Protein AF-A0A7U3WJP9-F1 (afdb_monomer)

InterPro domains:
  IPR000217 Tubulin [PTHR11588] (1-131)
  IPR002453 Beta tubulin [PR01163] (6-22)
  IPR002453 Beta tubulin [PR01163] (52-70)
  IPR002453 Beta tubulin [PR01163] (70-84)
  IPR002453 Beta tubulin [PR01163] (88-111)
  IPR002453 Beta tubulin [PR01163] (118-129)
  IPR008280 Tubulin/FtsZ, C-terminal [SSF55307] (1-131)
  IPR018316 Tubulin/FtsZ, 2-layer sandwich domain [PF03953] (2-122)
  IPR018316 Tubulin/FtsZ, 2-layer sandwich domain [SM00865] (1-124)
  IPR037103 Tubulin/FtsZ-like, C-terminal domain [G3DSA:3.30.1330.20] (1-114)

Mean predicted aligned error: 4.33 Å

Foldseek 3Di:
DVVLPDKWKFKPDDDDPPCLVPDDDDLLNQLVRRQDQVRIPDPFRLVVWAFAAKEKEKEADDDPVSNVVNNVVVCVVPVVRYDPVDPPRYHYHYYHHDDPPDRMMMMMITRIPRCVVVVVVVVVVCVVVVD

Radius of gyration: 16.41 Å; Cα contacts (8 Å, |Δi|>4): 199; chains: 1; bounding box: 39×37×46 Å

pLDDT: mean 91.63, std 6.45, range [66.81, 97.56]

Organism: NCBI:txid929235

Sequence (131 aa):
FPRLHFFMVGFAPLTSRGAHSFRAVSVPELTQQMFDPKNMMAASDFRNGRYLTCSAIFRGKVAMKEVEDQMRNVQNKNSSYFVEWIPNNVQTALCSIPPRGLKMSSTFVGNSTAIQELFKRIGEQFTAMFR

Nearest PDB structures (foldseek):
  6h9b-assembly1_B  TM=9.590E-01  e=1.613E-22  Ovis aries
  4drx-assembly1_B  TM=9.538E-01  e=1.243E-22  Ovis aries
  8snb-assembly1_AJ  TM=9.559E-01  e=2.093E-22  Strongylocentrotus purpuratus
  7pjf-assembly1_B  TM=9.612E-01  e=5.210E-22  Homo sapiens
  5w3h-assembly1_B  TM=9.555E-01  e=4.882E-22  Saccharomyces cerevisiae S288C

Solvent-accessible surface area (backbone atoms only — not comparable to full-atom values): 7516 Å² total; per-residue (Å²): 121,87,88,76,76,68,67,43,40,22,45,13,80,83,69,56,94,86,48,59,89,78,54,86,84,49,71,64,57,32,55,52,41,50,73,32,63,86,33,39,77,41,90,42,52,56,86,81,28,35,34,59,37,35,37,40,40,38,26,14,90,71,60,68,67,61,50,52,54,48,53,51,50,50,47,67,77,44,46,86,42,40,47,80,90,44,74,84,38,64,46,79,46,83,37,74,70,41,62,90,97,44,72,55,39,35,39,35,43,31,34,39,62,18,57,52,53,50,52,48,56,51,50,52,55,49,55,65,71,74,104

Secondary structure (DSSP, 8-state):
-TT----EEEEE----TTTTTT----HHHHHHHHT-GGGBSSSS-GGGS-EEEEEEEEEES--HHHHHHHHHHHHHHTGGGB-TTSTT-EEEEEESSPPTT-SEEEEEEEEEGGGHHHHHHHHHHHHHHH-

Structure (mmCIF, N/CA/C/O backbone):
data_AF-A0A7U3WJP9-F1
#
_entry.id   AF-A0A7U3WJP9-F1
#
loop_
_atom_site.group_PDB
_atom_site.id
_atom_site.type_symbol
_atom_site.label_atom_id
_atom_site.label_alt_id
_atom_site.label_comp_id
_atom_site.label_asym_id
_atom_site.label_entity_id
_atom_site.label_seq_id
_atom_site.pdbx_PDB_ins_code
_atom_site.Cartn_x
_atom_site.Cartn_y
_atom_site.Cartn_z
_atom_site.occupancy
_atom_site.B_iso_or_equiv
_atom_site.auth_seq_id
_atom_site.auth_comp_id
_atom_site.auth_asym_id
_atom_site.auth_atom_id
_atom_site.pdbx_PDB_model_num
ATOM 1 N N . PHE A 1 1 ? -1.447 8.464 -17.921 1.00 88.25 1 PHE A N 1
ATOM 2 C CA . PHE A 1 1 ? -0.456 7.482 -18.415 1.00 88.25 1 PHE A CA 1
ATOM 3 C C . PHE A 1 1 ? -1.128 6.127 -18.647 1.00 88.25 1 PHE A C 1
ATOM 5 O O . PHE A 1 1 ? -1.422 5.458 -17.667 1.00 88.25 1 PHE A O 1
ATOM 12 N N . PRO A 1 2 ? -1.401 5.704 -19.896 1.00 94.62 2 PRO A N 1
ATOM 13 C CA . PRO A 1 2 ? -2.168 4.475 -20.162 1.00 94.62 2 PRO A CA 1
ATOM 14 C C . PRO A 1 2 ? -1.381 3.172 -19.926 1.00 94.62 2 PRO A C 1
ATOM 16 O O . PRO A 1 2 ? -1.962 2.151 -19.579 1.00 94.62 2 PRO A O 1
ATOM 19 N N . ARG A 1 3 ? -0.050 3.185 -20.074 1.00 96.31 3 ARG A N 1
ATOM 20 C CA . ARG A 1 3 ? 0.798 1.982 -19.926 1.00 96.31 3 ARG A CA 1
ATOM 21 C C . ARG A 1 3 ? 1.138 1.621 -18.472 1.00 96.31 3 ARG A C 1
ATOM 23 O O . ARG A 1 3 ? 1.604 0.517 -18.223 1.00 96.31 3 ARG A O 1
ATOM 30 N N . LEU A 1 4 ? 0.928 2.538 -17.525 1.00 95.62 4 LEU A N 1
ATOM 31 C CA 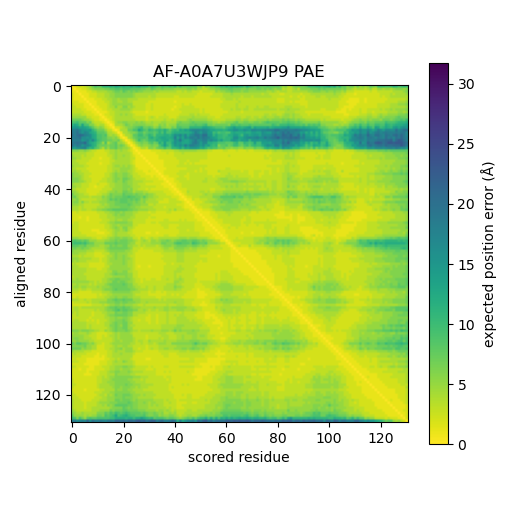. LEU A 1 4 ? 1.288 2.377 -16.110 1.00 95.62 4 LEU A CA 1
ATOM 32 C C . LEU A 1 4 ? 0.067 1.940 -15.286 1.00 95.62 4 LEU A C 1
ATOM 34 O O . LEU A 1 4 ? -0.413 2.688 -14.436 1.00 95.62 4 LEU A O 1
ATOM 38 N N . HIS A 1 5 ? -0.458 0.751 -15.583 1.00 95.62 5 HIS A N 1
ATOM 39 C CA . HIS A 1 5 ? -1.689 0.203 -14.989 1.00 95.62 5 HIS A CA 1
ATOM 40 C C . HIS A 1 5 ? -1.457 -1.102 -14.204 1.00 95.62 5 HIS A C 1
ATOM 42 O O . HIS A 1 5 ? -2.391 -1.865 -13.973 1.00 95.62 5 HIS A O 1
ATOM 48 N N . PHE A 1 6 ? -0.213 -1.372 -13.800 1.00 95.94 6 PHE A N 1
ATOM 49 C CA . PHE A 1 6 ? 0.140 -2.528 -12.976 1.00 95.94 6 PHE A CA 1
ATOM 50 C C . PHE A 1 6 ? 0.200 -2.116 -11.509 1.00 95.94 6 PHE A C 1
ATOM 52 O O . PHE A 1 6 ? 0.938 -1.200 -11.148 1.00 95.94 6 PHE A O 1
ATOM 59 N N . PHE A 1 7 ? -0.576 -2.792 -10.667 1.00 95.69 7 PHE A N 1
ATOM 60 C CA . PHE A 1 7 ? -0.708 -2.439 -9.259 1.00 95.69 7 PHE A CA 1
ATOM 61 C C . PHE A 1 7 ? 0.039 -3.410 -8.351 1.00 95.69 7 PHE A C 1
ATOM 63 O O . PHE A 1 7 ? 0.063 -4.619 -8.576 1.00 95.69 7 PHE A O 1
ATOM 70 N N . MET A 1 8 ? 0.600 -2.864 -7.280 1.00 94.62 8 MET A N 1
ATOM 71 C CA . MET A 1 8 ? 1.056 -3.609 -6.118 1.00 94.62 8 MET A CA 1
ATOM 72 C C . MET A 1 8 ? -0.090 -3.650 -5.114 1.00 94.62 8 MET A C 1
ATOM 74 O O . MET A 1 8 ? -0.554 -2.610 -4.643 1.00 94.62 8 MET A O 1
ATOM 78 N N . VAL A 1 9 ? -0.575 -4.852 -4.820 1.00 95.31 9 VAL A N 1
ATOM 79 C CA . VAL A 1 9 ? -1.690 -5.058 -3.892 1.00 95.31 9 VAL A CA 1
ATOM 80 C C . VAL A 1 9 ? -1.144 -5.514 -2.548 1.00 95.31 9 VAL A C 1
ATOM 82 O O . VAL A 1 9 ? -0.244 -6.347 -2.503 1.00 95.31 9 VAL A O 1
ATOM 85 N N . GLY A 1 10 ? -1.699 -4.990 -1.462 1.00 94.50 10 GLY A N 1
ATOM 86 C CA . GLY A 1 10 ? -1.412 -5.420 -0.097 1.00 94.50 10 GLY A CA 1
ATOM 87 C C . GLY A 1 10 ? -2.694 -5.762 0.653 1.00 94.50 10 GLY A C 1
ATOM 88 O O . GLY A 1 10 ? -3.777 -5.273 0.321 1.00 94.50 10 GLY A O 1
ATOM 89 N N . PHE A 1 11 ? -2.582 -6.601 1.677 1.00 94.50 11 PHE A N 1
ATOM 90 C CA . PHE A 1 11 ? -3.706 -6.952 2.544 1.00 94.50 11 PHE A CA 1
ATOM 91 C C . PHE A 1 11 ? -3.278 -6.931 4.008 1.00 94.50 11 PHE A C 1
ATOM 93 O O . PHE A 1 11 ? -2.194 -7.401 4.346 1.00 94.50 11 PHE A O 1
ATOM 100 N N . ALA A 1 12 ? -4.146 -6.426 4.881 1.00 93.00 12 ALA A N 1
ATOM 101 C CA . ALA A 1 12 ? -3.995 -6.559 6.320 1.00 93.00 12 ALA A CA 1
ATOM 102 C C . ALA A 1 12 ? -5.352 -6.872 6.983 1.00 93.00 12 ALA A C 1
ATOM 104 O O . ALA A 1 12 ? -6.394 -6.393 6.534 1.00 93.00 12 ALA A O 1
ATOM 105 N N . PRO A 1 13 ? -5.377 -7.663 8.065 1.00 92.00 13 PRO A N 1
ATOM 106 C CA . PRO A 1 13 ? -4.227 -8.274 8.721 1.00 92.00 13 PRO A CA 1
ATOM 107 C C . PRO A 1 13 ? -3.796 -9.578 8.029 1.00 92.00 13 PRO A C 1
ATOM 109 O O . PRO A 1 13 ? -4.636 -10.377 7.618 1.00 92.00 13 PRO A O 1
ATOM 112 N N . LEU A 1 14 ? -2.485 -9.827 7.957 1.00 87.62 14 LEU A N 1
ATOM 113 C CA . LEU A 1 14 ? -1.945 -11.147 7.618 1.00 87.62 14 LEU A CA 1
ATOM 114 C C . LEU A 1 14 ? -1.618 -11.888 8.911 1.00 87.62 14 LEU A C 1
ATOM 116 O O . LEU A 1 14 ? -0.698 -11.530 9.649 1.00 87.62 14 LEU A O 1
ATOM 120 N N . THR A 1 15 ? -2.411 -12.908 9.215 1.00 83.75 15 THR A N 1
ATOM 121 C CA . THR A 1 15 ? -2.253 -13.733 10.416 1.00 83.75 15 THR A CA 1
ATOM 122 C C . THR A 1 15 ? -2.318 -15.207 10.049 1.00 83.75 15 THR A C 1
ATOM 124 O O . THR A 1 15 ? -3.053 -15.613 9.150 1.00 83.75 15 THR A O 1
ATOM 127 N N . SER A 1 16 ? -1.539 -16.027 10.755 1.00 82.19 16 SER A N 1
ATOM 128 C CA . SER A 1 16 ? -1.617 -17.479 10.621 1.00 82.19 16 SER A CA 1
ATOM 129 C C . SER A 1 16 ?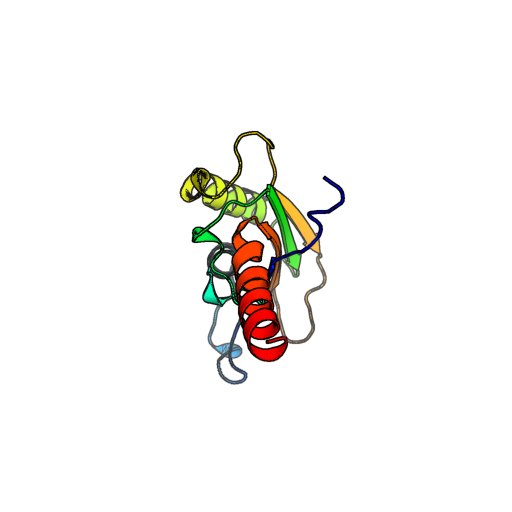 -2.952 -17.996 11.167 1.00 82.19 16 SER A C 1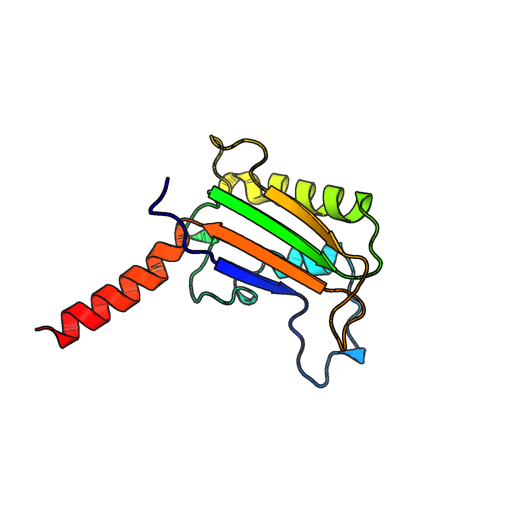
ATOM 131 O O . SER A 1 16 ? -3.583 -17.368 12.021 1.00 82.19 16 SER A O 1
ATOM 133 N N . ARG A 1 17 ? -3.367 -19.185 10.713 1.00 75.94 17 ARG A N 1
ATOM 134 C CA . ARG A 1 17 ? -4.655 -19.798 11.084 1.00 75.94 17 ARG A CA 1
ATOM 135 C C . ARG A 1 17 ? -4.867 -19.929 12.602 1.00 75.94 17 ARG A C 1
ATOM 137 O O . ARG A 1 17 ? -6.001 -19.834 13.048 1.00 75.94 17 ARG A O 1
ATOM 144 N N . GLY A 1 18 ? -3.799 -20.106 13.386 1.00 73.12 18 GLY A N 1
ATOM 145 C CA . GLY A 1 18 ? -3.866 -20.242 14.849 1.00 73.12 18 GLY A CA 1
ATOM 146 C C . GLY A 1 18 ? -3.727 -18.935 15.641 1.00 73.12 18 GLY A C 1
ATOM 147 O O . GLY A 1 18 ? -4.072 -18.902 16.816 1.00 73.12 18 GLY A O 1
ATOM 148 N N . ALA A 1 19 ? -3.244 -17.852 15.022 1.00 76.44 19 ALA A N 1
ATOM 149 C CA . ALA A 1 19 ? -2.967 -16.586 15.713 1.00 76.44 19 ALA A CA 1
ATOM 150 C C . ALA A 1 19 ? -4.125 -15.572 15.640 1.00 76.44 19 ALA A C 1
ATOM 152 O O . ALA A 1 19 ? -4.053 -14.513 16.263 1.00 76.44 19 ALA A O 1
ATOM 153 N N . HIS A 1 20 ? -5.194 -15.882 14.897 1.00 68.31 20 HIS A N 1
ATOM 154 C CA . HIS A 1 20 ? -6.316 -14.965 14.659 1.00 68.31 20 HIS A CA 1
ATOM 155 C C . HIS A 1 20 ? -7.001 -14.470 15.939 1.00 68.31 20 HIS A C 1
ATOM 157 O O . HIS A 1 20 ? -7.408 -13.314 15.994 1.00 68.31 20 HIS A O 1
ATOM 163 N N . SER A 1 21 ? -7.123 -15.321 16.961 1.00 67.12 21 SER A N 1
ATOM 164 C CA . SER A 1 21 ? -7.851 -14.997 18.197 1.00 67.12 21 SER A CA 1
ATOM 165 C C . SER A 1 21 ? -7.065 -14.104 19.160 1.00 67.12 21 SER A C 1
ATOM 167 O O . SER A 1 21 ? -7.662 -13.488 20.036 1.00 67.12 21 SER A O 1
ATOM 169 N N . PHE A 1 22 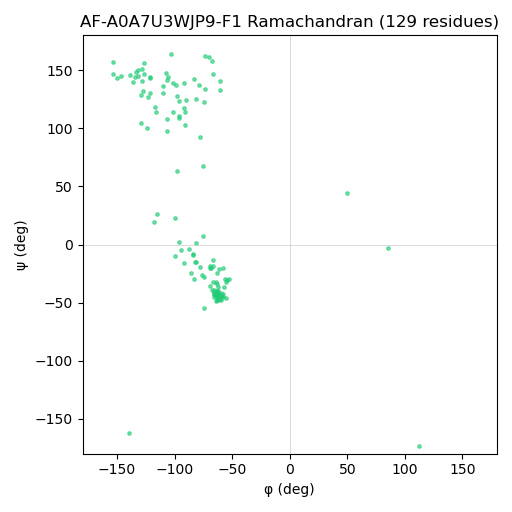? -5.739 -14.037 19.009 1.00 66.81 22 PHE A N 1
ATOM 170 C CA . PHE A 1 22 ? -4.843 -13.369 19.960 1.00 66.81 22 PHE A CA 1
ATOM 171 C C . PHE A 1 22 ? -4.429 -11.963 19.524 1.00 66.81 22 PHE A C 1
ATOM 173 O O . PHE A 1 22 ? -3.821 -11.235 20.306 1.00 66.81 22 PHE A O 1
ATOM 180 N N . ARG A 1 23 ? -4.737 -11.567 18.283 1.00 69.38 23 ARG A N 1
ATOM 181 C CA . ARG A 1 23 ? -4.355 -10.258 17.751 1.00 69.38 23 ARG A CA 1
ATOM 182 C C . ARG A 1 23 ? -5.551 -9.317 17.784 1.00 69.38 23 ARG A C 1
ATOM 184 O O . ARG A 1 23 ? -6.531 -9.525 17.068 1.00 69.38 23 ARG A O 1
ATOM 191 N N . ALA A 1 24 ? -5.459 -8.271 18.601 1.00 68.50 24 ALA A N 1
ATOM 192 C CA . ALA A 1 24 ? -6.308 -7.105 18.413 1.00 68.50 24 ALA A CA 1
ATOM 193 C C . ALA A 1 24 ? -6.010 -6.512 17.025 1.00 68.50 24 ALA A C 1
ATOM 195 O O . ALA A 1 24 ? -4.874 -6.551 16.555 1.00 68.50 24 ALA A O 1
ATOM 196 N N . VAL A 1 25 ? -7.056 -6.064 16.332 1.00 83.06 25 VAL A N 1
ATOM 197 C CA . VAL A 1 25 ? -6.943 -5.451 15.007 1.00 83.06 25 VAL A CA 1
ATOM 198 C C . VAL A 1 25 ? -7.586 -4.078 15.104 1.00 83.06 25 VAL A C 1
ATOM 200 O O . VAL A 1 25 ? -8.813 -3.963 15.108 1.00 83.06 25 VAL A O 1
ATOM 203 N N . SER A 1 26 ? -6.747 -3.057 15.235 1.00 91.25 26 SER A N 1
ATOM 204 C CA . SER A 1 26 ? -7.134 -1.646 15.260 1.00 91.25 26 SER A CA 1
ATOM 205 C C . SER A 1 26 ? -6.832 -0.945 13.929 1.00 91.25 26 SER A C 1
ATOM 207 O O . SER A 1 26 ? -6.056 -1.440 13.106 1.00 91.25 26 SER A O 1
ATOM 209 N N . VAL A 1 27 ? -7.429 0.229 13.703 1.00 92.62 27 VAL A N 1
ATOM 210 C CA . VAL A 1 27 ? -7.176 1.033 12.494 1.00 92.62 27 VAL A CA 1
ATOM 211 C C . VAL A 1 27 ? -5.696 1.436 12.365 1.00 92.62 27 VAL A C 1
ATOM 213 O O . VAL A 1 27 ? -5.148 1.264 11.270 1.00 92.62 27 VAL A O 1
ATOM 216 N N . PRO A 1 28 ? -4.998 1.899 13.425 1.00 93.06 28 PRO A N 1
ATOM 217 C CA . PRO A 1 28 ? -3.569 2.204 13.340 1.00 93.06 28 PRO A CA 1
ATOM 218 C C . PRO A 1 28 ? -2.717 0.981 12.982 1.00 93.06 28 PRO A C 1
ATOM 220 O O . PRO A 1 28 ? -1.851 1.076 12.115 1.00 93.06 28 PRO A O 1
ATOM 223 N N . GLU A 1 29 ? -2.992 -0.185 13.576 1.00 91.12 29 GLU A N 1
ATOM 224 C CA . GLU A 1 29 ? -2.255 -1.422 13.275 1.00 91.12 29 GLU A CA 1
ATOM 225 C C . GLU A 1 29 ? -2.483 -1.895 11.840 1.00 91.12 29 GLU A C 1
ATOM 227 O O . GLU A 1 29 ? -1.535 -2.319 11.178 1.00 91.12 29 GLU A O 1
ATOM 232 N N . LEU A 1 30 ? -3.721 -1.814 11.341 1.00 93.06 30 LEU A N 1
ATOM 233 C CA . LEU A 1 30 ? -4.029 -2.120 9.944 1.00 93.06 30 LEU A CA 1
ATOM 234 C C . LEU A 1 30 ? -3.311 -1.171 8.998 1.00 93.06 30 LEU A C 1
ATOM 236 O O . LEU A 1 30 ? -2.767 -1.614 7.992 1.00 93.06 30 LEU A O 1
ATOM 240 N N . THR A 1 31 ? -3.290 0.118 9.326 1.00 93.12 31 THR A N 1
ATOM 241 C CA . THR A 1 31 ? -2.613 1.132 8.517 1.00 93.12 31 THR A CA 1
ATOM 242 C C . THR A 1 31 ? -1.106 0.881 8.500 1.00 93.12 31 THR A C 1
ATOM 244 O O . THR A 1 31 ? -0.494 0.893 7.438 1.00 93.12 31 THR A O 1
ATOM 247 N N . GLN A 1 32 ? -0.498 0.567 9.644 1.00 90.69 32 GLN A N 1
ATOM 248 C CA . GLN A 1 32 ? 0.924 0.239 9.719 1.00 90.69 32 GLN A CA 1
ATOM 249 C C . GLN A 1 32 ? 1.262 -1.023 8.916 1.00 90.69 32 GLN A C 1
ATOM 251 O O . GLN A 1 32 ? 2.197 -1.011 8.121 1.00 90.69 32 GLN A O 1
ATOM 256 N N . GLN A 1 33 ? 0.479 -2.091 9.085 1.00 91.19 33 GLN A N 1
ATOM 257 C CA . GLN A 1 33 ? 0.653 -3.345 8.350 1.00 91.19 33 GLN A CA 1
ATOM 258 C C . GLN A 1 33 ? 0.459 -3.174 6.844 1.00 91.19 33 GLN A C 1
ATOM 260 O O . GLN A 1 33 ? 1.111 -3.845 6.054 1.00 91.19 33 GLN A O 1
ATOM 265 N N . MET A 1 34 ? -0.438 -2.286 6.433 1.00 91.94 34 MET A N 1
ATOM 266 C CA . MET A 1 34 ? -0.699 -2.000 5.028 1.00 91.94 34 MET A CA 1
ATOM 267 C C . MET A 1 34 ? 0.514 -1.391 4.313 1.00 91.94 34 MET A C 1
ATOM 269 O O . MET A 1 34 ? 0.723 -1.654 3.133 1.00 91.94 34 MET A O 1
ATOM 273 N N . PHE A 1 35 ? 1.320 -0.612 5.035 1.00 89.38 35 PHE A N 1
ATOM 274 C CA . PHE A 1 35 ? 2.571 -0.028 4.553 1.00 89.38 35 PHE A CA 1
ATOM 275 C C . PHE A 1 35 ? 3.807 -0.821 5.016 1.00 89.38 35 PHE A C 1
ATOM 277 O O . PHE A 1 35 ? 4.909 -0.279 5.047 1.00 89.38 35 PHE A O 1
ATOM 284 N N . ASP A 1 36 ? 3.656 -2.102 5.362 1.00 89.75 36 ASP A N 1
ATOM 285 C CA . ASP A 1 36 ? 4.785 -3.016 5.553 1.00 89.75 36 ASP A CA 1
ATOM 286 C C . ASP A 1 36 ? 5.105 -3.707 4.213 1.00 89.75 36 ASP A C 1
ATOM 288 O O . ASP A 1 36 ? 4.215 -4.339 3.632 1.00 89.75 36 ASP A O 1
ATOM 292 N N . PRO A 1 37 ? 6.351 -3.635 3.701 1.00 88.00 37 PRO A N 1
ATOM 293 C CA . PRO A 1 37 ? 6.748 -4.341 2.482 1.00 88.00 37 PRO A CA 1
ATOM 294 C C . PRO A 1 37 ? 6.434 -5.843 2.516 1.00 88.00 37 PRO A C 1
ATOM 296 O O . PRO A 1 37 ? 6.145 -6.431 1.478 1.00 88.00 37 PRO A O 1
ATOM 299 N N . LYS A 1 38 ? 6.439 -6.466 3.703 1.00 88.19 38 LYS A N 1
ATOM 300 C CA . LYS A 1 38 ? 6.144 -7.898 3.876 1.00 88.19 38 LYS A CA 1
ATOM 301 C C . LYS A 1 38 ? 4.684 -8.260 3.613 1.00 88.19 38 LYS A C 1
ATOM 303 O O . LYS A 1 38 ? 4.387 -9.430 3.390 1.00 88.19 38 LYS A O 1
ATOM 308 N N . ASN A 1 39 ? 3.787 -7.277 3.637 1.00 90.38 39 ASN A N 1
ATOM 309 C CA . ASN A 1 39 ? 2.357 -7.481 3.423 1.00 90.38 39 ASN A CA 1
ATOM 310 C C . ASN A 1 39 ? 1.920 -7.212 1.976 1.00 90.38 39 ASN A C 1
ATOM 312 O O . ASN A 1 39 ? 0.731 -7.315 1.656 1.00 90.38 39 ASN A O 1
ATOM 316 N N . MET A 1 40 ? 2.870 -6.880 1.099 1.00 92.19 40 MET A N 1
ATOM 317 C CA . MET A 1 40 ? 2.629 -6.748 -0.331 1.00 92.19 40 MET A CA 1
ATOM 318 C C . MET A 1 40 ? 2.586 -8.126 -0.995 1.00 92.19 40 MET A C 1
ATOM 320 O O . MET A 1 40 ? 3.415 -8.996 -0.743 1.00 92.19 40 MET A O 1
ATOM 324 N N . MET A 1 41 ? 1.629 -8.304 -1.898 1.00 93.94 41 MET A N 1
ATOM 325 C CA . MET A 1 41 ? 1.454 -9.514 -2.707 1.00 93.94 41 MET A CA 1
ATOM 326 C C . MET A 1 41 ? 2.338 -9.508 -3.962 1.00 93.94 41 MET A C 1
ATOM 328 O O . MET A 1 41 ? 2.418 -10.504 -4.677 1.00 93.94 41 MET A O 1
ATOM 332 N N . ALA A 1 42 ? 3.001 -8.384 -4.243 1.00 91.00 42 ALA A N 1
ATOM 333 C CA . ALA A 1 42 ? 4.021 -8.275 -5.272 1.00 91.00 42 ALA A CA 1
ATOM 334 C C . ALA A 1 42 ? 5.405 -8.397 -4.625 1.00 91.00 42 ALA A C 1
ATOM 336 O O . ALA A 1 42 ? 5.722 -7.657 -3.697 1.00 91.00 42 ALA A O 1
ATOM 337 N N . ALA A 1 43 ? 6.239 -9.303 -5.140 1.00 90.38 43 ALA A N 1
ATOM 338 C CA . ALA A 1 43 ? 7.619 -9.491 -4.691 1.00 90.38 43 ALA A CA 1
ATOM 339 C C . ALA A 1 43 ? 8.540 -8.372 -5.222 1.00 90.38 43 ALA A C 1
ATOM 341 O O . ALA A 1 43 ? 9.389 -8.617 -6.090 1.00 90.38 43 ALA A O 1
ATOM 342 N N . SER A 1 44 ? 8.304 -7.155 -4.727 1.00 87.69 44 SER A N 1
ATOM 343 C CA . SER A 1 44 ? 9.040 -5.916 -5.000 1.00 87.69 44 SER A CA 1
ATOM 344 C C . SER A 1 44 ? 8.962 -5.001 -3.777 1.00 87.69 44 SER A C 1
ATOM 346 O O . SER A 1 44 ? 7.925 -4.943 -3.114 1.00 87.69 44 SER A O 1
ATOM 348 N N . ASP A 1 45 ? 10.036 -4.274 -3.478 1.00 89.19 45 ASP A N 1
ATOM 349 C CA . ASP A 1 45 ? 10.059 -3.354 -2.337 1.00 89.19 45 ASP A CA 1
ATOM 350 C C . ASP A 1 45 ? 9.610 -1.956 -2.770 1.00 89.19 45 ASP A C 1
ATOM 352 O O . ASP A 1 45 ? 10.297 -1.270 -3.526 1.00 89.19 45 ASP A O 1
ATOM 356 N N . PHE A 1 46 ? 8.459 -1.493 -2.271 1.00 85.50 46 PHE A N 1
ATOM 357 C CA . PHE A 1 46 ? 7.946 -0.171 -2.636 1.00 85.50 46 PHE A CA 1
ATOM 358 C C . PHE A 1 46 ? 8.882 0.977 -2.226 1.00 85.50 46 PHE A C 1
ATOM 360 O O . PHE A 1 46 ? 8.792 2.053 -2.814 1.00 85.50 46 PHE A O 1
ATOM 367 N N . ARG A 1 47 ? 9.784 0.760 -1.256 1.00 89.62 47 ARG A N 1
ATOM 368 C CA . ARG A 1 47 ? 10.766 1.756 -0.792 1.00 89.62 47 ARG A CA 1
ATOM 369 C C . ARG A 1 47 ? 11.839 2.060 -1.839 1.00 89.62 47 ARG A C 1
ATOM 371 O O . ARG A 1 47 ? 12.441 3.127 -1.782 1.00 89.62 47 ARG A O 1
ATOM 378 N N . ASN A 1 48 ? 12.036 1.165 -2.809 1.00 92.56 48 ASN A N 1
ATOM 379 C CA . ASN A 1 48 ? 12.933 1.371 -3.952 1.00 92.56 48 ASN A CA 1
ATOM 380 C C . ASN A 1 48 ? 12.283 2.213 -5.066 1.00 92.56 48 ASN A C 1
ATOM 382 O O . ASN A 1 48 ? 12.884 2.449 -6.115 1.00 92.56 48 ASN A O 1
ATOM 386 N N . GLY A 1 49 ? 11.046 2.664 -4.858 1.00 93.25 49 GLY A N 1
ATOM 387 C CA . GLY A 1 49 ? 10.307 3.494 -5.791 1.00 93.25 49 GLY A CA 1
ATOM 388 C C . GLY A 1 49 ? 9.512 4.586 -5.087 1.00 93.25 49 GLY A C 1
ATOM 389 O O . GLY A 1 49 ? 9.763 4.952 -3.940 1.00 93.25 49 GLY A O 1
ATOM 390 N N . ARG A 1 50 ? 8.541 5.128 -5.819 1.00 95.56 50 ARG A N 1
ATOM 391 C CA . ARG A 1 50 ? 7.562 6.081 -5.304 1.00 95.56 50 ARG A CA 1
ATOM 392 C C . ARG A 1 50 ? 6.170 5.692 -5.773 1.00 95.56 50 ARG A C 1
ATOM 394 O O . ARG A 1 50 ? 5.990 5.231 -6.903 1.00 95.56 50 ARG A O 1
ATOM 401 N N . TYR A 1 51 ? 5.189 5.913 -4.913 1.00 95.62 51 TYR A N 1
ATOM 402 C CA . TYR A 1 51 ? 3.782 5.765 -5.235 1.00 95.62 51 TYR A CA 1
ATOM 403 C C . TYR A 1 51 ? 3.307 6.931 -6.099 1.00 95.62 51 TYR A C 1
ATOM 405 O O . TYR A 1 51 ? 3.405 8.093 -5.703 1.00 95.62 51 TYR A O 1
ATOM 413 N N . LEU A 1 52 ? 2.771 6.596 -7.272 1.00 96.25 52 LEU A N 1
ATOM 414 C CA . LEU A 1 52 ? 2.058 7.514 -8.153 1.00 96.25 52 LEU A CA 1
ATOM 415 C C . LEU A 1 52 ? 0.675 7.806 -7.580 1.00 96.25 52 LEU A C 1
ATOM 417 O O . LEU A 1 52 ? 0.336 8.960 -7.357 1.00 96.25 52 LEU A O 1
ATOM 421 N N . THR A 1 53 ? -0.091 6.748 -7.314 1.00 95.81 53 THR A N 1
ATOM 422 C CA . THR A 1 53 ? -1.445 6.801 -6.752 1.00 95.81 53 THR A CA 1
ATOM 423 C C . THR A 1 53 ? -1.684 5.589 -5.865 1.00 95.81 53 THR A C 1
ATOM 425 O O . THR A 1 53 ? -1.248 4.489 -6.210 1.00 95.81 53 THR A O 1
ATOM 428 N N . CYS A 1 54 ? -2.431 5.751 -4.779 1.00 95.38 54 CYS A N 1
ATOM 429 C CA . CYS A 1 54 ? -2.794 4.669 -3.871 1.00 95.38 54 CYS A CA 1
ATOM 430 C C . CYS A 1 54 ? -4.288 4.681 -3.561 1.00 95.38 54 CYS A C 1
ATOM 432 O O . CYS A 1 54 ? -4.914 5.735 -3.491 1.00 95.38 54 CYS A O 1
ATOM 434 N N . SER A 1 55 ? -4.838 3.505 -3.289 1.00 95.81 55 SER A N 1
ATOM 435 C CA . SER A 1 55 ? -6.172 3.331 -2.734 1.00 95.81 55 SER A CA 1
ATOM 436 C C . SER A 1 55 ? -6.102 2.406 -1.524 1.00 95.81 55 SER A C 1
ATOM 438 O O . SER A 1 55 ? -5.521 1.322 -1.598 1.00 95.81 55 SER A O 1
ATOM 440 N N . ALA A 1 56 ? -6.669 2.842 -0.404 1.00 96.06 56 ALA A N 1
ATOM 441 C CA . ALA A 1 56 ? -6.771 2.078 0.829 1.00 96.06 56 ALA A CA 1
ATOM 442 C C . ALA A 1 56 ? -8.245 1.823 1.152 1.00 96.06 56 ALA A C 1
ATOM 444 O O . ALA A 1 56 ? -9.005 2.745 1.443 1.00 96.06 56 ALA A O 1
ATOM 445 N N . ILE A 1 57 ? -8.649 0.559 1.105 1.00 96.38 57 ILE A N 1
ATOM 446 C CA . ILE A 1 57 ? -10.030 0.124 1.300 1.00 96.38 57 ILE A CA 1
ATOM 447 C C . ILE A 1 57 ? -10.128 -0.544 2.666 1.00 96.38 57 ILE A C 1
ATOM 449 O O . ILE A 1 57 ? -9.653 -1.664 2.852 1.00 96.38 57 ILE A O 1
ATOM 453 N N . PHE A 1 58 ? -10.767 0.123 3.619 1.00 96.19 58 PHE A N 1
ATOM 454 C CA . PHE A 1 58 ? -11.051 -0.417 4.943 1.00 96.19 58 PHE A CA 1
ATOM 455 C C . PHE A 1 58 ? -12.421 -1.092 4.954 1.00 96.19 58 PHE A C 1
ATOM 457 O O . PHE A 1 58 ? -13.391 -0.596 4.378 1.00 96.19 58 PHE A O 1
ATOM 464 N N . ARG A 1 59 ? -12.512 -2.246 5.615 1.00 95.31 59 ARG A N 1
ATOM 465 C CA . ARG A 1 59 ? -13.749 -3.016 5.759 1.00 95.31 59 ARG A CA 1
ATOM 466 C C . ARG A 1 59 ? -14.012 -3.357 7.218 1.00 95.31 59 ARG A C 1
ATOM 468 O O . ARG A 1 59 ? -13.087 -3.742 7.929 1.00 95.31 59 ARG A O 1
ATOM 475 N N . GLY A 1 60 ? -15.276 -3.293 7.626 1.00 93.25 60 GLY A N 1
ATOM 476 C CA . GLY A 1 60 ? -15.737 -3.561 8.988 1.00 93.25 60 GLY A CA 1
ATOM 477 C C . GLY A 1 60 ? -16.272 -2.310 9.686 1.00 93.25 60 GLY A C 1
ATOM 478 O O . GLY A 1 60 ? -16.422 -1.249 9.082 1.00 93.25 60 GLY A O 1
ATOM 479 N N . LYS A 1 61 ? -16.577 -2.438 10.981 1.00 89.88 61 LYS A N 1
ATOM 480 C CA . LYS A 1 61 ? -17.031 -1.311 11.809 1.00 89.88 61 LYS A CA 1
ATOM 481 C C . LYS A 1 61 ? -15.827 -0.447 12.200 1.00 89.88 61 LYS A C 1
ATOM 483 O O . LYS A 1 61 ? -15.176 -0.740 13.197 1.00 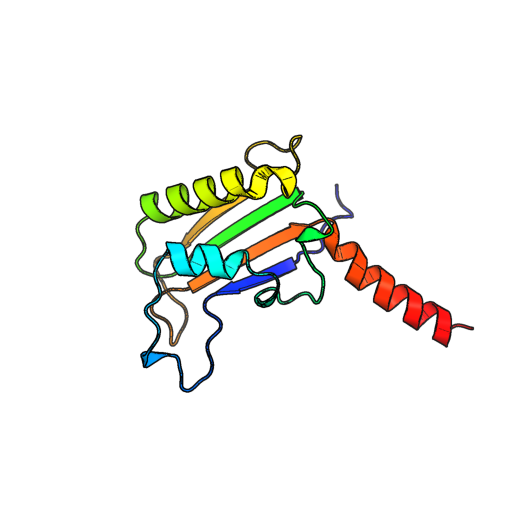89.88 61 LYS A O 1
ATOM 488 N N . VAL A 1 62 ? -15.533 0.587 11.413 1.00 90.19 62 VAL A N 1
ATOM 489 C CA . VAL A 1 62 ? -14.465 1.567 11.690 1.00 90.19 62 VAL A CA 1
ATOM 490 C C . VAL A 1 62 ? -14.986 2.996 11.617 1.00 90.19 62 VAL A C 1
ATOM 492 O O . VAL A 1 62 ? -15.922 3.288 10.871 1.00 90.19 62 VAL A O 1
ATOM 495 N N . ALA A 1 63 ? -14.365 3.889 12.386 1.00 91.94 63 ALA A N 1
ATOM 496 C CA . ALA A 1 63 ? -14.649 5.314 12.332 1.00 91.94 63 ALA A CA 1
ATOM 497 C C . ALA A 1 63 ? -13.894 5.958 11.161 1.00 91.94 63 ALA A C 1
ATOM 499 O O . ALA A 1 63 ? -12.671 5.866 11.075 1.00 91.94 63 ALA A O 1
ATOM 500 N N . MET A 1 64 ? -14.616 6.651 10.277 1.00 91.62 64 MET A N 1
ATOM 501 C CA . MET A 1 64 ? -14.029 7.300 9.096 1.00 91.62 64 MET A CA 1
ATOM 502 C C . MET A 1 64 ? -12.941 8.313 9.469 1.00 91.62 64 MET A C 1
ATOM 504 O O . MET A 1 64 ? -11.860 8.293 8.891 1.00 91.62 64 MET A O 1
ATOM 508 N N . LYS A 1 65 ? -13.197 9.119 10.506 1.00 93.56 65 LYS A N 1
ATOM 509 C CA . LYS A 1 65 ? -12.235 10.090 11.039 1.00 93.56 65 LYS A CA 1
ATOM 510 C C . LYS A 1 65 ? -10.907 9.440 11.434 1.00 93.56 65 LYS A C 1
ATOM 512 O O . LYS A 1 65 ? -9.849 9.930 11.066 1.00 93.56 65 LYS A O 1
ATOM 517 N N . GLU A 1 66 ? -10.966 8.317 12.148 1.00 94.12 66 GLU A N 1
ATOM 518 C CA . GLU A 1 66 ? -9.764 7.607 12.593 1.00 94.12 66 GLU A CA 1
ATOM 519 C C . GLU A 1 66 ? -8.950 7.092 11.398 1.00 94.12 66 GLU A C 1
ATOM 521 O O . GLU A 1 66 ? -7.728 7.219 11.382 1.00 94.12 66 GLU A O 1
ATOM 526 N N . VAL A 1 67 ? -9.621 6.563 10.371 1.00 94.38 67 VAL A N 1
ATOM 527 C CA . VAL A 1 67 ? -8.972 6.098 9.137 1.00 94.38 67 VAL A CA 1
ATOM 528 C C . VAL A 1 67 ? -8.271 7.247 8.412 1.00 94.38 67 VAL A C 1
ATOM 530 O O . VAL A 1 67 ? -7.108 7.110 8.031 1.00 94.38 67 VAL A O 1
ATOM 533 N N . GLU A 1 68 ? -8.947 8.380 8.228 1.00 93.31 68 GLU A N 1
ATOM 534 C CA . GLU A 1 68 ? -8.378 9.547 7.546 1.00 93.31 68 GLU A CA 1
ATOM 535 C C . GLU A 1 68 ? -7.182 10.132 8.306 1.00 93.31 68 GLU A C 1
ATOM 537 O O . GLU A 1 68 ? -6.135 10.382 7.701 1.00 93.31 68 GLU A O 1
ATOM 542 N N . ASP A 1 69 ? -7.289 10.263 9.632 1.00 94.56 69 ASP A N 1
ATOM 543 C CA . ASP A 1 69 ? -6.207 10.754 10.488 1.00 94.56 69 ASP A CA 1
ATOM 544 C C . ASP A 1 69 ? -4.974 9.834 10.411 1.00 94.56 69 ASP A C 1
ATOM 546 O O . ASP A 1 69 ? -3.844 10.307 10.247 1.00 94.56 69 ASP A O 1
ATOM 550 N N . GLN A 1 70 ? -5.165 8.508 10.464 1.00 94.81 70 GLN A N 1
ATOM 551 C CA . GLN A 1 70 ? -4.057 7.551 10.341 1.00 94.81 70 GLN A CA 1
ATOM 552 C C . GLN A 1 70 ? -3.415 7.576 8.951 1.00 94.81 70 GLN A C 1
ATOM 554 O O . GLN A 1 70 ? -2.187 7.585 8.837 1.00 94.81 70 GLN A O 1
ATOM 559 N N . MET A 1 71 ? -4.215 7.645 7.888 1.00 94.56 71 MET A N 1
ATOM 560 C CA . MET A 1 71 ? -3.704 7.693 6.516 1.00 94.56 71 MET A CA 1
ATOM 561 C C . MET A 1 71 ? -2.926 8.977 6.232 1.00 94.56 71 MET A C 1
ATOM 563 O O . MET A 1 71 ? -1.868 8.925 5.598 1.00 94.56 71 MET A O 1
ATOM 567 N N . ARG A 1 72 ? -3.393 10.115 6.752 1.00 93.31 72 ARG A N 1
ATOM 568 C CA . ARG A 1 72 ? -2.676 11.391 6.668 1.00 93.31 72 ARG A CA 1
ATOM 569 C C . ARG A 1 72 ? -1.361 11.349 7.443 1.00 93.31 72 ARG A C 1
ATOM 571 O O . ARG A 1 72 ? -0.335 11.798 6.937 1.00 93.31 72 ARG A O 1
ATOM 578 N N . ASN A 1 73 ? -1.362 10.759 8.639 1.00 94.38 73 ASN A N 1
ATOM 579 C CA . ASN A 1 73 ? -0.146 10.584 9.432 1.00 94.38 73 ASN A CA 1
ATOM 580 C C . ASN A 1 73 ? 0.905 9.743 8.703 1.00 94.38 73 ASN A C 1
ATOM 582 O O . ASN A 1 73 ? 2.087 10.088 8.732 1.00 94.38 73 ASN A O 1
ATOM 586 N N . VAL A 1 74 ? 0.496 8.664 8.032 1.00 92.50 74 VAL A N 1
ATOM 587 C CA . VAL A 1 74 ? 1.422 7.847 7.239 1.00 92.50 74 VAL A CA 1
ATOM 588 C C . VAL A 1 74 ? 1.976 8.622 6.050 1.00 92.50 74 VAL A C 1
ATOM 590 O O . VAL A 1 74 ? 3.185 8.590 5.842 1.00 92.50 74 VAL A O 1
ATOM 593 N N . GLN A 1 75 ? 1.137 9.344 5.305 1.00 91.56 75 GLN A N 1
ATOM 594 C CA . GLN A 1 75 ? 1.600 10.169 4.183 1.00 91.56 75 GLN A CA 1
ATOM 595 C C . GLN A 1 75 ? 2.614 11.224 4.626 1.00 91.56 75 GLN A C 1
ATOM 597 O O . GLN A 1 75 ? 3.655 11.368 3.995 1.00 91.56 75 GLN A O 1
ATOM 602 N N . ASN A 1 76 ? 2.359 11.906 5.745 1.00 92.38 76 ASN A N 1
ATOM 603 C CA . ASN A 1 76 ? 3.269 12.921 6.275 1.00 92.38 76 ASN A CA 1
ATOM 604 C C . ASN A 1 76 ? 4.615 12.323 6.706 1.00 92.38 76 ASN A C 1
ATOM 606 O O . ASN A 1 76 ? 5.662 12.891 6.410 1.00 92.38 76 ASN A O 1
ATOM 610 N N . LYS A 1 77 ? 4.600 11.166 7.384 1.00 92.62 77 LYS A N 1
ATOM 611 C CA . LYS A 1 77 ? 5.826 10.472 7.820 1.00 92.62 77 LYS A CA 1
ATOM 612 C C . LYS A 1 77 ? 6.654 9.941 6.651 1.00 92.62 77 LYS A C 1
ATOM 614 O O . LYS A 1 77 ? 7.874 9.890 6.744 1.00 92.62 77 LYS A O 1
ATOM 619 N N . ASN A 1 78 ? 5.988 9.543 5.572 1.00 90.81 78 ASN A N 1
ATOM 620 C CA . ASN A 1 78 ? 6.577 8.840 4.436 1.00 90.81 78 ASN A CA 1
ATOM 621 C C . ASN A 1 78 ? 6.523 9.662 3.142 1.00 90.81 78 ASN A C 1
ATOM 623 O O . ASN A 1 78 ? 6.488 9.087 2.056 1.00 90.81 78 ASN A O 1
ATOM 627 N N . SER A 1 79 ? 6.493 10.993 3.241 1.00 90.81 79 SER A N 1
ATOM 628 C CA . SER A 1 79 ? 6.244 11.897 2.108 1.00 90.81 79 SER A CA 1
ATOM 629 C C . SER A 1 79 ? 7.212 11.689 0.940 1.00 90.81 79 SER A C 1
ATOM 631 O O . SER A 1 79 ? 6.811 11.789 -0.215 1.00 90.81 79 SER A O 1
ATOM 633 N N . SER A 1 80 ? 8.457 11.295 1.223 1.00 93.00 80 SER A N 1
ATOM 634 C CA . SER A 1 80 ? 9.482 10.969 0.223 1.00 93.00 80 SER A CA 1
ATOM 635 C C . SER A 1 80 ? 9.134 9.774 -0.676 1.00 93.00 80 SER A C 1
ATOM 637 O O . SER A 1 80 ? 9.636 9.693 -1.801 1.00 93.00 80 SER A O 1
ATOM 639 N N . TYR A 1 81 ? 8.273 8.863 -0.214 1.00 93.88 81 TYR A N 1
ATOM 640 C CA . TYR A 1 81 ? 7.805 7.703 -0.978 1.00 93.88 81 TYR A CA 1
ATOM 641 C C . TYR A 1 81 ? 6.579 8.006 -1.844 1.00 93.88 81 TYR A C 1
ATOM 643 O O . TYR A 1 81 ? 6.152 7.140 -2.605 1.00 93.88 81 TYR A O 1
ATOM 651 N N . PHE A 1 82 ? 6.014 9.211 -1.774 1.00 95.06 82 PHE A N 1
ATOM 652 C CA . PHE A 1 82 ? 4.918 9.648 -2.634 1.00 95.06 82 PHE A CA 1
ATOM 653 C C . PHE A 1 82 ? 5.435 10.670 -3.646 1.00 95.06 82 PHE A C 1
ATOM 655 O O . PHE A 1 82 ? 6.379 11.418 -3.387 1.00 95.06 82 PHE A O 1
ATOM 662 N N . VAL A 1 83 ? 4.859 10.683 -4.847 1.00 96.12 83 VAL A N 1
ATOM 663 C CA . VAL A 1 83 ? 5.198 11.719 -5.827 1.00 96.12 83 VAL A CA 1
ATOM 664 C C . VAL A 1 83 ? 4.574 13.061 -5.447 1.00 96.12 83 VAL A C 1
ATOM 666 O O . VAL A 1 83 ? 3.394 13.133 -5.130 1.00 96.12 83 VAL A O 1
ATOM 669 N N . GLU A 1 84 ? 5.360 14.132 -5.515 1.00 93.75 84 GLU A N 1
ATOM 670 C CA . GLU A 1 84 ? 4.927 15.484 -5.123 1.00 93.75 84 GLU A CA 1
ATOM 671 C C . GLU A 1 84 ? 4.016 16.162 -6.157 1.00 93.75 84 GLU A C 1
ATOM 673 O O . GLU A 1 84 ? 3.192 17.005 -5.817 1.00 93.75 84 GLU A O 1
ATOM 678 N N . TRP A 1 85 ? 4.142 15.779 -7.429 1.00 94.25 85 TRP A N 1
ATOM 679 C CA . TRP A 1 85 ? 3.431 16.402 -8.547 1.00 94.25 85 TRP A CA 1
ATOM 680 C C . TRP A 1 85 ? 2.009 15.855 -8.756 1.00 94.25 85 TRP A C 1
ATOM 682 O O . TRP A 1 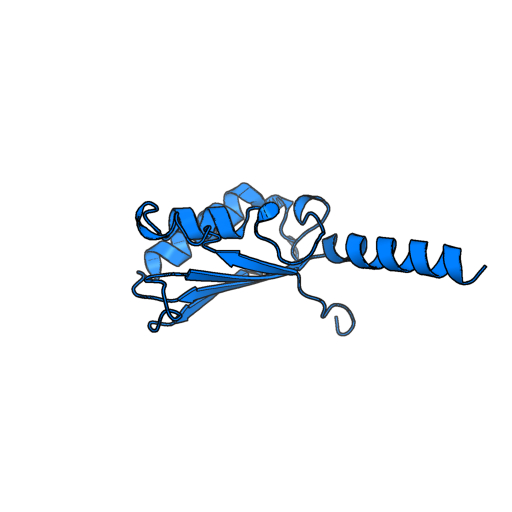85 ? 1.257 16.426 -9.545 1.00 94.25 85 TRP A O 1
ATOM 692 N N . ILE A 1 86 ? 1.620 14.777 -8.058 1.00 94.00 86 ILE A N 1
ATOM 693 C CA . ILE A 1 86 ? 0.217 14.347 -7.941 1.00 94.00 86 ILE A CA 1
ATOM 694 C C . ILE A 1 86 ? -0.250 14.694 -6.523 1.00 94.00 86 ILE A C 1
ATOM 696 O O . ILE A 1 86 ? 0.015 13.928 -5.595 1.00 94.00 86 ILE A O 1
ATOM 700 N N . PRO A 1 87 ? -0.937 15.830 -6.319 1.00 92.62 87 PRO A N 1
ATOM 701 C CA . PRO A 1 87 ? -1.443 16.183 -5.000 1.00 92.62 87 PRO A CA 1
ATOM 702 C C . PRO A 1 87 ? -2.531 15.196 -4.559 1.00 92.62 87 PRO A C 1
ATOM 704 O O . PRO A 1 87 ? -3.311 14.718 -5.383 1.00 92.62 87 PRO A O 1
ATOM 707 N N . ASN A 1 88 ? -2.612 14.924 -3.252 1.00 91.00 88 ASN A N 1
ATOM 708 C CA . ASN A 1 88 ? -3.636 14.062 -2.642 1.00 91.00 88 ASN A CA 1
ATOM 709 C C . ASN A 1 88 ? -3.798 12.707 -3.356 1.00 91.00 88 ASN A C 1
ATOM 711 O O . ASN A 1 88 ? -4.906 12.244 -3.621 1.00 91.00 88 ASN A O 1
ATOM 715 N N . ASN A 1 89 ? -2.681 12.063 -3.686 1.00 93.94 89 ASN A N 1
ATOM 716 C CA . ASN A 1 89 ? -2.648 10.853 -4.504 1.00 93.94 89 ASN A CA 1
ATOM 717 C C . ASN A 1 89 ? -3.084 9.564 -3.787 1.00 93.94 89 ASN A C 1
ATOM 719 O O . ASN A 1 89 ? -2.961 8.477 -4.353 1.00 93.94 89 ASN A O 1
ATOM 723 N N . VAL A 1 90 ? -3.581 9.661 -2.557 1.00 94.38 90 VAL A N 1
ATOM 724 C CA . VAL A 1 90 ? -4.050 8.523 -1.770 1.00 94.38 90 VAL A CA 1
ATOM 725 C C . VAL A 1 90 ? -5.538 8.676 -1.502 1.00 94.38 90 VAL A C 1
ATOM 727 O O . VAL A 1 90 ? -5.965 9.600 -0.815 1.00 94.38 90 VAL A O 1
ATOM 730 N N . GLN A 1 91 ? -6.320 7.728 -2.001 1.00 94.94 91 GLN A N 1
ATOM 731 C CA . GLN A 1 91 ? -7.749 7.647 -1.748 1.00 94.94 91 GLN A CA 1
ATOM 732 C C . GLN A 1 91 ? -8.038 6.632 -0.643 1.00 94.94 91 GLN A C 1
ATOM 734 O O . GLN A 1 91 ? -7.495 5.527 -0.641 1.00 94.94 91 GLN A O 1
ATOM 739 N N . THR A 1 92 ? -8.935 6.976 0.272 1.00 95.06 92 THR A N 1
ATOM 740 C CA . THR A 1 92 ? -9.471 6.058 1.277 1.00 95.06 92 THR A CA 1
ATOM 741 C C . THR A 1 92 ? -10.908 5.689 0.929 1.00 95.06 92 THR A C 1
ATOM 743 O O . THR A 1 92 ? -11.685 6.509 0.444 1.00 95.06 92 THR A O 1
ATOM 746 N N . ALA A 1 93 ? -11.271 4.432 1.155 1.00 94.94 93 ALA A N 1
ATOM 747 C CA . ALA A 1 93 ? -12.630 3.937 0.991 1.00 94.94 93 ALA A CA 1
ATOM 748 C C . ALA A 1 93 ? -13.026 3.095 2.201 1.00 94.94 93 ALA A C 1
ATOM 750 O O . ALA A 1 93 ? -12.189 2.420 2.805 1.00 94.94 93 ALA A O 1
ATOM 751 N N . LEU A 1 94 ? -14.315 3.118 2.532 1.00 94.81 94 LEU A N 1
ATOM 752 C CA . LEU A 1 94 ? -14.868 2.415 3.679 1.00 94.81 94 LEU A CA 1
ATOM 753 C C . LEU A 1 94 ? -16.049 1.534 3.268 1.00 94.81 94 LEU A C 1
ATOM 755 O O . LEU A 1 94 ? -16.979 1.988 2.608 1.00 94.81 94 LEU A O 1
ATOM 759 N N . CYS A 1 95 ? -16.039 0.283 3.717 1.00 94.56 95 CYS A N 1
ATOM 760 C CA . CYS A 1 95 ? -17.158 -0.643 3.608 1.00 94.56 95 CYS A CA 1
ATOM 761 C C . CYS A 1 95 ? -17.553 -1.161 4.996 1.00 94.56 95 CYS A C 1
ATOM 763 O O . CYS A 1 95 ? -16.730 -1.722 5.715 1.00 94.56 95 CYS A O 1
ATOM 765 N N . SER A 1 96 ? -18.829 -1.047 5.365 1.00 92.06 96 SER A N 1
ATOM 766 C CA . SER A 1 96 ? -19.333 -1.518 6.664 1.00 92.06 96 SER A CA 1
ATOM 767 C C . SER A 1 96 ? -19.323 -3.045 6.816 1.00 92.06 96 SER A C 1
ATOM 769 O O . SER A 1 96 ? -19.342 -3.551 7.938 1.00 92.06 96 SER A O 1
ATOM 771 N N . ILE A 1 97 ? -19.272 -3.788 5.703 1.00 94.31 97 ILE A N 1
ATOM 772 C CA . ILE A 1 97 ? -19.347 -5.252 5.680 1.00 94.31 97 ILE A CA 1
ATOM 773 C C . ILE A 1 97 ? -17.928 -5.848 5.635 1.00 94.31 97 ILE A C 1
ATOM 775 O O . ILE A 1 97 ? -17.253 -5.750 4.596 1.00 94.31 97 ILE A O 1
ATOM 779 N N . PRO A 1 98 ? -17.461 -6.498 6.720 1.00 93.25 98 PRO A N 1
ATOM 780 C CA . PRO A 1 98 ? -16.153 -7.140 6.743 1.00 93.25 98 PRO A CA 1
ATOM 781 C C . PRO A 1 98 ? -16.139 -8.442 5.916 1.00 93.25 98 PRO A C 1
ATOM 783 O O . PRO A 1 98 ? -17.195 -9.000 5.601 1.00 93.25 98 PRO A O 1
ATOM 786 N N . PRO A 1 99 ? -14.953 -8.951 5.539 1.00 91.56 99 PRO A N 1
ATOM 787 C CA . PRO A 1 99 ? -14.825 -10.267 4.920 1.00 91.56 99 PRO A CA 1
ATOM 788 C C . PRO A 1 99 ? -15.102 -11.397 5.929 1.00 91.56 99 PRO A C 1
ATOM 790 O O . PRO A 1 99 ? -15.045 -11.211 7.145 1.00 91.56 99 PRO A O 1
ATOM 793 N N . ARG A 1 100 ? -15.391 -12.603 5.426 1.00 89.56 100 ARG A N 1
A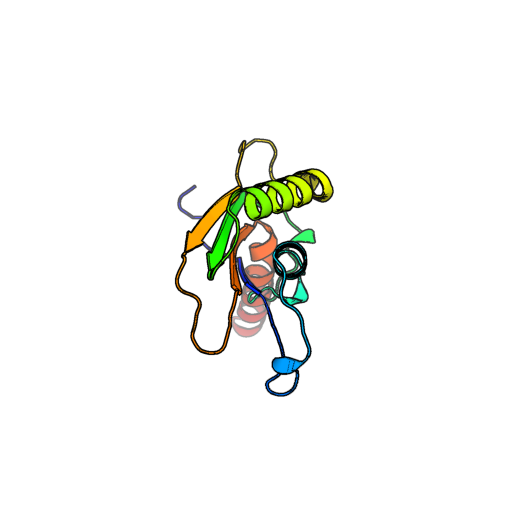TOM 794 C CA . ARG A 1 100 ? -15.664 -13.774 6.276 1.00 89.56 100 ARG A CA 1
ATOM 795 C C . ARG A 1 100 ? -14.449 -14.105 7.150 1.00 89.56 100 ARG A C 1
ATOM 797 O O . ARG A 1 100 ? -13.333 -14.177 6.649 1.00 89.56 100 ARG A O 1
ATOM 804 N N . GLY A 1 101 ? -14.684 -14.339 8.440 1.00 86.56 101 GLY A N 1
ATOM 805 C CA . GLY A 1 101 ? -13.642 -14.722 9.401 1.00 86.56 101 GLY A CA 1
ATOM 806 C C . GLY A 1 101 ? -12.863 -13.559 10.025 1.00 86.56 101 GLY A C 1
ATOM 807 O O . GLY A 1 101 ? -12.054 -13.801 10.915 1.00 86.56 101 GLY A O 1
ATOM 808 N N . LEU A 1 102 ? -13.122 -12.307 9.626 1.00 88.25 102 LEU A N 1
ATOM 809 C CA . LEU A 1 102 ? -12.476 -11.120 10.195 1.00 88.25 102 LEU A CA 1
ATOM 810 C C . LEU A 1 102 ? -13.514 -10.102 10.666 1.00 88.25 102 LEU A C 1
ATOM 812 O O . LEU A 1 102 ? -14.569 -9.942 10.061 1.00 88.25 102 LEU A O 1
ATOM 816 N N . LYS A 1 103 ? -13.194 -9.371 11.738 1.00 89.31 103 LYS A N 1
ATOM 817 C CA . LYS A 1 103 ? -14.005 -8.227 12.196 1.00 89.31 103 LYS A CA 1
ATOM 818 C C . LYS A 1 103 ? -13.675 -6.943 11.430 1.00 89.31 103 LYS A C 1
ATOM 820 O O . LYS A 1 103 ? -14.540 -6.083 11.278 1.00 89.31 103 LYS A O 1
ATOM 825 N N . MET A 1 104 ? -12.431 -6.828 10.969 1.00 92.44 104 MET A N 1
ATOM 826 C CA . MET A 1 104 ? -11.892 -5.663 10.280 1.00 92.44 104 MET A CA 1
ATOM 827 C C . MET A 1 104 ? -10.753 -6.085 9.347 1.00 92.44 104 MET A C 1
ATOM 829 O O . MET A 1 104 ? -10.024 -7.030 9.655 1.00 92.44 104 MET A O 1
ATOM 833 N N . SER A 1 105 ? -10.599 -5.396 8.220 1.00 93.62 105 SER A N 1
ATOM 834 C CA . SER A 1 105 ? -9.486 -5.596 7.285 1.00 93.62 105 SER A CA 1
ATOM 835 C C . SER A 1 105 ? -9.204 -4.327 6.488 1.00 93.62 105 SER A C 1
ATOM 837 O O . SER A 1 105 ? -10.118 -3.533 6.266 1.00 93.62 105 SER A O 1
ATOM 839 N N . SER A 1 106 ? -7.991 -4.185 5.972 1.00 95.12 106 SER A N 1
ATOM 840 C CA . SER A 1 106 ? -7.638 -3.203 4.953 1.00 95.12 106 SER A CA 1
ATOM 841 C C . SER A 1 106 ? -7.073 -3.892 3.710 1.00 95.12 106 SER A C 1
ATOM 843 O O . SER A 1 106 ? -6.392 -4.916 3.773 1.00 95.12 106 SER A O 1
ATOM 845 N N . THR A 1 107 ? -7.403 -3.353 2.545 1.00 96.06 107 THR A N 1
ATOM 846 C CA . THR A 1 107 ? -6.831 -3.748 1.257 1.00 96.06 107 THR A CA 1
ATOM 847 C C . THR A 1 107 ? -6.182 -2.529 0.637 1.00 96.06 107 THR A C 1
ATOM 849 O O . THR A 1 107 ? -6.797 -1.468 0.565 1.00 96.06 107 THR A O 1
ATOM 852 N N . PHE A 1 108 ? -4.945 -2.685 0.195 1.00 96.06 108 PHE A N 1
ATOM 853 C CA . PHE A 1 108 ? -4.170 -1.630 -0.431 1.00 96.06 108 PHE A CA 1
ATOM 854 C C . PHE A 1 108 ? -3.977 -1.919 -1.899 1.00 96.06 108 PHE A C 1
ATOM 856 O O . PHE A 1 108 ? -3.646 -3.041 -2.274 1.00 96.06 108 PHE A O 1
ATOM 863 N N . VAL A 1 109 ? -4.144 -0.893 -2.715 1.00 96.31 109 VAL A N 1
ATOM 864 C CA . VAL A 1 109 ? -3.864 -0.933 -4.143 1.00 96.31 109 VAL A CA 1
ATOM 865 C C . VAL A 1 109 ? -2.977 0.260 -4.450 1.00 96.31 109 VAL A C 1
ATOM 867 O O . VAL A 1 109 ? -3.436 1.400 -4.463 1.00 96.31 109 VAL A O 1
ATOM 870 N N . GLY A 1 110 ? -1.691 0.005 -4.656 1.00 95.44 110 GLY A N 1
ATOM 871 C CA . GLY A 1 110 ? -0.697 1.026 -4.954 1.00 95.44 110 GLY A CA 1
ATOM 872 C C . GLY A 1 110 ? -0.214 0.930 -6.393 1.00 95.44 110 GLY A C 1
ATOM 873 O O . GLY A 1 110 ? 0.214 -0.128 -6.848 1.00 95.44 110 GLY A O 1
ATOM 874 N N . ASN A 1 111 ? -0.218 2.048 -7.107 1.00 96.38 111 ASN A N 1
ATOM 875 C CA . ASN A 1 111 ? 0.534 2.204 -8.345 1.00 96.38 111 ASN A CA 1
ATOM 876 C C . ASN A 1 111 ? 1.911 2.768 -7.988 1.00 96.38 111 ASN A C 1
ATOM 878 O O . ASN A 1 111 ? 2.026 3.948 -7.658 1.00 96.38 111 ASN A O 1
ATOM 882 N N . SER A 1 112 ? 2.938 1.919 -7.985 1.00 95.81 112 SER A N 1
ATOM 883 C CA . SER A 1 112 ? 4.301 2.282 -7.586 1.00 95.81 112 SER A CA 1
ATOM 884 C C . SER A 1 112 ? 5.292 2.029 -8.708 1.00 95.81 112 SER A C 1
ATOM 886 O O . SER A 1 112 ? 5.209 1.024 -9.414 1.00 95.81 112 SER A O 1
ATOM 888 N N . THR A 1 113 ? 6.299 2.895 -8.819 1.00 95.94 113 THR A N 1
ATOM 889 C CA . THR A 1 113 ? 7.426 2.691 -9.739 1.00 95.94 113 THR A CA 1
ATOM 890 C C . THR A 1 113 ? 8.310 1.500 -9.354 1.00 95.94 113 THR A C 1
ATOM 892 O O . THR A 1 113 ? 9.102 1.044 -10.179 1.00 95.94 113 THR A O 1
ATOM 895 N N . ALA A 1 114 ? 8.160 0.956 -8.141 1.00 95.56 114 ALA A N 1
ATOM 896 C CA . ALA A 1 114 ? 8.864 -0.244 -7.691 1.00 95.56 114 ALA A CA 1
ATOM 897 C C . ALA A 1 114 ? 8.450 -1.519 -8.449 1.00 95.56 114 ALA A C 1
ATOM 899 O O . ALA A 1 114 ? 9.219 -2.476 -8.500 1.00 95.56 114 ALA A O 1
ATOM 900 N N . ILE A 1 115 ? 7.291 -1.522 -9.125 1.00 95.31 115 ILE A N 1
ATOM 901 C CA . ILE A 1 115 ? 6.838 -2.664 -9.940 1.00 95.31 115 ILE A CA 1
ATOM 902 C C . ILE A 1 115 ? 7.840 -3.045 -11.044 1.00 95.31 115 ILE A C 1
ATOM 904 O O . ILE A 1 115 ? 7.844 -4.175 -11.532 1.00 95.31 115 ILE A O 1
ATOM 908 N N . GLN A 1 116 ? 8.733 -2.123 -11.421 1.00 94.31 116 GLN A N 1
ATOM 909 C CA . GLN A 1 116 ? 9.814 -2.387 -12.367 1.00 94.31 116 GLN A CA 1
ATOM 910 C C . GLN A 1 116 ? 10.717 -3.557 -11.945 1.00 94.31 116 GLN A C 1
ATOM 912 O O . GLN A 1 116 ? 11.260 -4.224 -12.816 1.00 94.31 116 GLN A O 1
ATOM 917 N N . GLU A 1 117 ? 10.887 -3.823 -10.644 1.00 94.06 117 GLU A N 1
ATOM 918 C CA . GLU A 1 117 ? 11.723 -4.929 -10.155 1.00 94.06 117 GLU A CA 1
ATOM 919 C C . GLU A 1 117 ? 11.170 -6.284 -10.595 1.00 94.06 117 GLU A C 1
ATOM 921 O O . GLU A 1 117 ? 11.917 -7.163 -11.026 1.00 94.06 117 GLU A O 1
ATOM 926 N N . LEU A 1 118 ? 9.843 -6.431 -10.551 1.00 94.44 118 LEU A N 1
ATOM 927 C CA . LEU A 1 118 ? 9.156 -7.626 -11.023 1.00 94.44 118 LEU A CA 1
ATOM 928 C C . LEU A 1 118 ? 9.394 -7.826 -12.524 1.00 94.44 118 LEU A C 1
ATOM 930 O O . LEU A 1 118 ? 9.736 -8.928 -12.950 1.00 94.44 118 LEU A O 1
ATOM 934 N N . PHE A 1 119 ? 9.271 -6.757 -13.314 1.00 95.38 119 PHE A N 1
ATOM 935 C CA . PHE A 1 119 ? 9.509 -6.816 -14.756 1.00 95.38 119 PHE A CA 1
ATOM 936 C C . PHE A 1 119 ? 10.977 -7.071 -15.111 1.00 95.38 119 PHE A C 1
ATOM 938 O O . PHE A 1 119 ? 11.240 -7.853 -16.021 1.00 95.38 119 PHE A O 1
ATOM 945 N N . LYS A 1 120 ? 11.930 -6.474 -14.382 1.00 95.75 120 LYS A N 1
ATOM 946 C CA . LYS A 1 120 ? 13.369 -6.726 -14.560 1.00 95.75 120 LYS A CA 1
ATOM 947 C C . LYS A 1 120 ? 13.701 -8.199 -14.336 1.00 95.75 120 LYS A C 1
ATOM 949 O O . LYS A 1 120 ? 14.306 -8.809 -15.209 1.00 95.75 120 LYS A O 1
ATOM 954 N N . ARG A 1 121 ? 13.206 -8.796 -13.246 1.00 95.75 121 ARG A N 1
ATOM 955 C CA . ARG A 1 121 ? 13.411 -10.223 -12.940 1.00 95.75 121 ARG A CA 1
ATOM 956 C C . ARG A 1 121 ? 12.895 -11.142 -14.051 1.00 95.75 121 ARG A C 1
ATOM 958 O O . ARG A 1 121 ? 13.585 -12.078 -14.443 1.00 95.75 121 ARG A O 1
ATOM 965 N N . ILE A 1 122 ? 11.697 -10.873 -14.575 1.00 95.75 122 ILE A N 1
ATOM 966 C CA . ILE A 1 122 ? 11.140 -11.644 -15.700 1.00 95.75 122 ILE A CA 1
ATOM 967 C C . ILE A 1 122 ? 11.980 -11.431 -16.968 1.00 95.75 122 ILE A C 1
ATOM 969 O O . ILE A 1 122 ? 12.275 -12.391 -17.675 1.00 95.75 122 ILE A O 1
ATOM 973 N N . GLY A 1 123 ? 12.393 -10.192 -17.245 1.00 96.81 123 GLY A N 1
ATOM 974 C CA . GLY A 1 123 ? 13.217 -9.853 -18.406 1.00 96.81 123 GLY A CA 1
ATOM 975 C C . GLY A 1 123 ? 14.588 -10.534 -18.399 1.00 96.81 123 GLY A C 1
ATOM 976 O O . GLY A 1 123 ? 15.032 -11.020 -19.438 1.00 96.81 123 GLY A O 1
ATOM 977 N N . GLU A 1 124 ? 15.234 -10.628 -17.237 1.00 96.56 124 GLU A N 1
ATOM 978 C CA . GLU A 1 124 ? 16.506 -11.340 -17.057 1.00 96.56 124 GLU A CA 1
ATOM 979 C C . GLU A 1 124 ? 16.358 -12.840 -17.331 1.00 96.56 124 GLU A C 1
ATOM 981 O O . GLU A 1 124 ? 17.120 -13.397 -18.121 1.00 96.56 124 GLU A O 1
ATOM 986 N N . GLN A 1 125 ? 15.340 -13.484 -16.748 1.00 96.56 125 GLN A N 1
ATOM 987 C CA . GLN A 1 125 ? 15.057 -14.906 -16.978 1.00 96.56 125 GLN A CA 1
ATOM 988 C C . GLN A 1 125 ? 14.727 -15.194 -18.443 1.00 96.56 125 GLN A C 1
ATOM 990 O O . GLN A 1 125 ? 15.246 -16.146 -19.022 1.00 96.56 125 GLN A 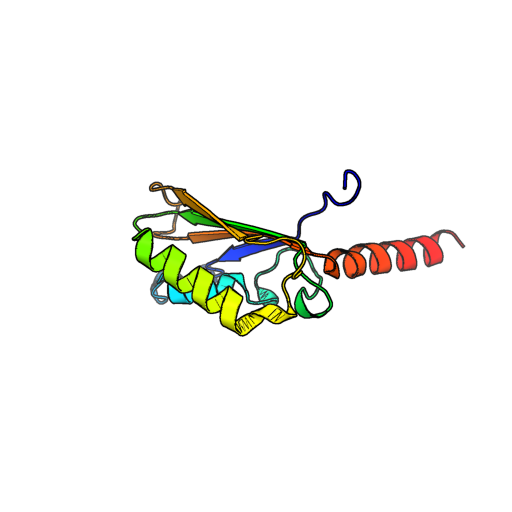O 1
ATOM 995 N N . PHE A 1 126 ? 13.899 -14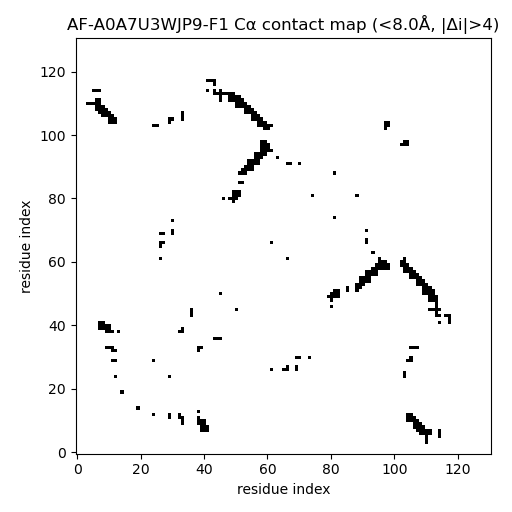.351 -19.062 1.00 97.56 126 PHE A N 1
ATOM 996 C CA . PHE A 1 126 ? 13.570 -14.474 -20.477 1.00 97.56 126 PHE A CA 1
ATOM 997 C C . PHE A 1 126 ? 14.820 -14.345 -21.353 1.00 97.56 126 PHE A C 1
ATOM 999 O O . PHE A 1 126 ? 15.049 -15.183 -22.218 1.00 97.56 126 PHE A O 1
ATOM 1006 N N . THR A 1 127 ? 15.664 -13.343 -21.096 1.00 97.31 127 THR A N 1
ATOM 1007 C CA . THR A 1 127 ? 16.903 -13.121 -21.860 1.00 97.31 127 THR A CA 1
ATOM 1008 C C . THR A 1 127 ? 17.876 -14.291 -21.723 1.00 97.31 127 THR A C 1
ATOM 1010 O O . THR A 1 127 ? 18.551 -14.632 -22.690 1.00 97.31 127 THR A O 1
ATOM 1013 N N . ALA A 1 128 ? 17.949 -14.912 -20.544 1.00 96.69 128 ALA A N 1
ATOM 1014 C CA . ALA A 1 128 ? 18.789 -16.081 -20.311 1.00 96.69 128 ALA A CA 1
ATOM 1015 C C . ALA A 1 128 ? 18.287 -17.340 -21.039 1.00 96.69 128 ALA A C 1
ATOM 1017 O O . ALA A 1 128 ? 19.113 -18.124 -21.485 1.00 96.69 128 ALA A O 1
ATOM 1018 N N . MET A 1 129 ? 16.967 -17.531 -21.163 1.00 96.62 129 MET A N 1
ATOM 1019 C CA . MET A 1 129 ? 16.381 -18.693 -21.855 1.00 96.62 129 MET A CA 1
ATOM 1020 C C . MET A 1 129 ? 16.239 -18.518 -23.370 1.00 96.62 129 MET A C 1
ATOM 1022 O O . MET A 1 129 ? 16.125 -19.503 -24.089 1.00 96.62 129 MET A O 1
ATOM 1026 N N . PHE A 1 130 ? 16.154 -17.278 -23.850 1.00 94.00 130 PHE A N 1
ATOM 1027 C CA . PHE A 1 130 ? 16.004 -16.975 -25.274 1.00 94.00 130 PHE A CA 1
ATOM 1028 C C . PHE A 1 130 ? 17.342 -16.987 -26.035 1.00 94.00 130 PHE A C 1
ATOM 1030 O O . PHE A 1 130 ? 17.344 -17.002 -27.265 1.00 94.00 130 PHE A O 1
ATOM 1037 N N . ARG A 1 131 ? 18.465 -16.951 -25.310 1.00 70.62 131 ARG A N 1
ATOM 1038 C CA . ARG A 1 131 ? 19.807 -17.186 -25.856 1.00 70.62 131 ARG A CA 1
ATOM 1039 C C . ARG A 1 131 ? 20.082 -18.675 -25.988 1.00 70.62 131 ARG A C 1
ATOM 1041 O O . ARG A 1 131 ? 20.778 -19.022 -26.964 1.00 70.62 131 ARG A O 1
#